Protein AF-A0A967S274-F1 (afdb_monomer)

Radius of gyration: 12.81 Å; Cα contacts (8 Å, |Δi|>4): 33; chains: 1; bounding box: 23×24×34 Å

pLDDT: mean 86.79, std 10.61, range [55.81, 97.12]

Structure (mmCIF, N/CA/C/O backbone):
data_AF-A0A967S274-F1
#
_entry.id   AF-A0A967S274-F1
#
loop_
_atom_site.group_PDB
_atom_site.id
_atom_site.type_symbol
_atom_site.label_atom_id
_atom_site.label_alt_id
_atom_site.label_comp_id
_atom_site.la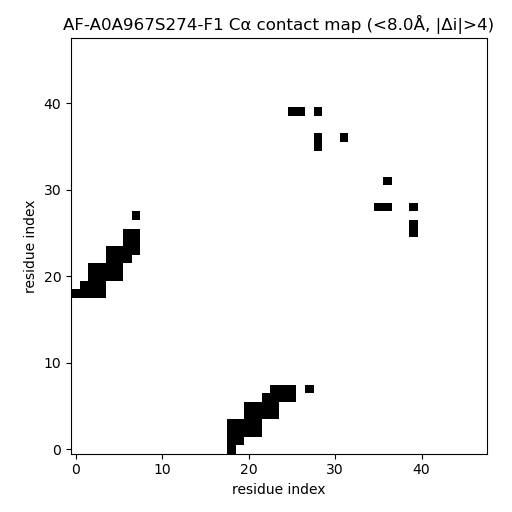bel_asym_id
_atom_site.label_entity_id
_atom_site.label_seq_id
_atom_site.pdbx_PDB_ins_code
_atom_site.Cartn_x
_atom_site.Cartn_y
_atom_site.Cartn_z
_atom_site.occupancy
_atom_site.B_iso_or_equiv
_atom_site.auth_seq_id
_atom_site.auth_comp_id
_atom_site.auth_asym_id
_atom_site.auth_atom_id
_atom_site.pdbx_PDB_model_num
ATOM 1 N N . ALA A 1 1 ? -16.198 -1.810 7.314 1.00 67.06 1 ALA A N 1
ATOM 2 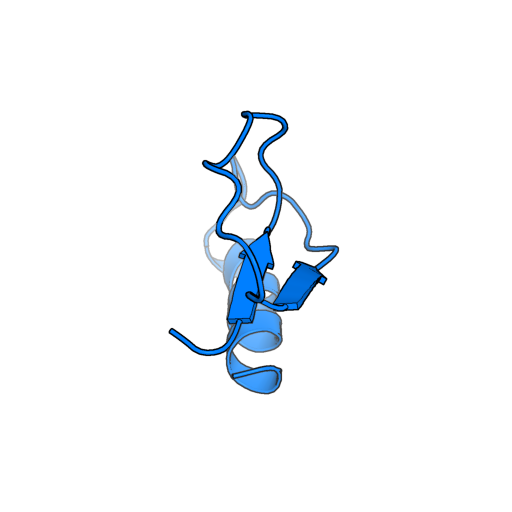C CA . ALA A 1 1 ? -14.912 -2.422 6.953 1.00 67.06 1 ALA A CA 1
ATOM 3 C C . ALA A 1 1 ? -14.336 -2.998 8.227 1.00 67.06 1 ALA A C 1
ATOM 5 O O . ALA A 1 1 ? -14.274 -2.275 9.213 1.00 67.06 1 ALA A O 1
ATOM 6 N N . ASP A 1 2 ? -14.015 -4.286 8.218 1.00 82.88 2 ASP A N 1
ATOM 7 C CA . ASP A 1 2 ? -13.531 -5.009 9.400 1.00 82.88 2 ASP A CA 1
ATOM 8 C C . ASP A 1 2 ? -12.006 -4.885 9.569 1.00 82.88 2 ASP A C 1
ATOM 10 O O . ASP A 1 2 ? -11.481 -4.992 10.678 1.00 82.88 2 ASP A O 1
ATOM 14 N N . VAL A 1 3 ? -11.300 -4.603 8.469 1.00 88.06 3 VAL A N 1
ATOM 15 C CA . VAL A 1 3 ? -9.847 -4.432 8.405 1.00 88.06 3 VAL A CA 1
ATOM 16 C C . VAL A 1 3 ? -9.479 -3.289 7.453 1.00 88.06 3 VAL A C 1
ATOM 18 O O . VAL A 1 3 ? -10.165 -3.054 6.456 1.00 88.06 3 VAL A O 1
ATOM 21 N N . VAL A 1 4 ? -8.401 -2.577 7.768 1.00 88.62 4 VAL A N 1
ATOM 22 C CA . VAL A 1 4 ? -7.697 -1.656 6.869 1.00 88.62 4 VAL A CA 1
ATOM 23 C C . VAL A 1 4 ? -6.384 -2.319 6.481 1.00 88.62 4 VAL A C 1
ATOM 25 O O . VAL A 1 4 ? -5.587 -2.648 7.355 1.00 88.62 4 VAL A O 1
ATOM 28 N N . VAL A 1 5 ? -6.167 -2.515 5.183 1.00 89.56 5 VAL A N 1
ATOM 29 C CA . VAL A 1 5 ? -4.930 -3.090 4.643 1.00 89.56 5 VAL A CA 1
ATOM 30 C C . VAL A 1 5 ? -4.102 -1.977 4.004 1.00 89.56 5 VAL A C 1
ATOM 32 O O . VAL A 1 5 ? -4.609 -1.256 3.142 1.00 89.56 5 VAL A O 1
ATOM 35 N N . THR A 1 6 ? -2.842 -1.833 4.411 1.00 86.69 6 THR A N 1
A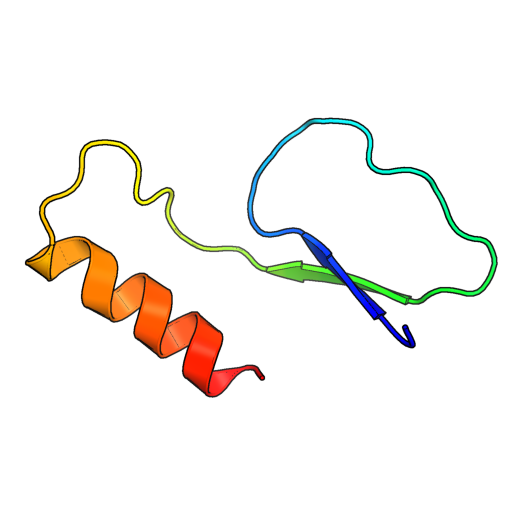TOM 36 C CA . THR A 1 6 ? -1.857 -0.937 3.794 1.00 86.69 6 THR A CA 1
ATOM 37 C C . THR A 1 6 ? -0.918 -1.742 2.899 1.00 86.69 6 THR A C 1
ATOM 39 O O . THR A 1 6 ? -0.434 -2.799 3.287 1.00 86.69 6 THR A O 1
ATOM 42 N N . MET A 1 7 ? -0.696 -1.262 1.673 1.00 86.94 7 MET A N 1
ATOM 43 C CA . MET A 1 7 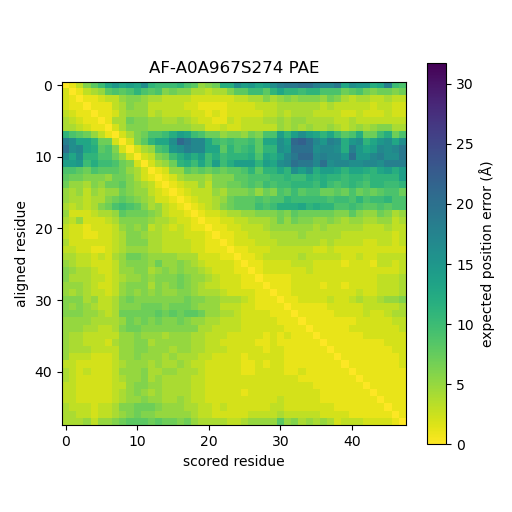? 0.138 -1.904 0.644 1.00 86.94 7 MET A CA 1
ATOM 44 C C . MET A 1 7 ? 1.150 -0.891 0.095 1.00 86.94 7 MET A C 1
ATOM 46 O O . MET A 1 7 ? 1.194 -0.635 -1.103 1.00 86.94 7 MET A O 1
ATOM 50 N N . GLY A 1 8 ? 1.891 -0.230 0.988 1.00 72.31 8 GLY A N 1
ATOM 51 C CA . GLY A 1 8 ? 2.889 0.765 0.595 1.00 72.31 8 GLY A CA 1
ATOM 52 C C . GLY A 1 8 ? 2.301 2.119 0.191 1.00 72.31 8 GLY A C 1
ATOM 53 O O . GLY A 1 8 ? 2.044 2.408 -0.971 1.00 72.31 8 GLY A O 1
ATOM 54 N N . CYS A 1 9 ? 2.161 2.995 1.178 1.00 62.09 9 CYS A N 1
ATOM 55 C CA . CYS A 1 9 ? 2.341 4.434 1.034 1.00 62.09 9 CYS A CA 1
ATOM 56 C C . CYS A 1 9 ? 2.513 4.978 2.452 1.00 62.09 9 CYS A C 1
ATOM 58 O O . CYS A 1 9 ? 1.652 4.759 3.302 1.00 62.09 9 CYS A O 1
ATOM 60 N N . GLY A 1 10 ? 3.628 5.655 2.725 1.00 55.81 10 GLY A N 1
ATOM 61 C CA . GLY A 1 10 ? 3.934 6.262 4.026 1.00 55.81 10 GLY A CA 1
ATOM 62 C C . GLY A 1 10 ? 3.043 7.456 4.396 1.00 55.81 10 GLY A C 1
ATOM 63 O O . GLY A 1 10 ? 3.421 8.242 5.264 1.00 55.81 10 GLY A O 1
ATOM 64 N N . ASP A 1 11 ? 1.892 7.613 3.740 1.00 61.25 11 ASP A N 1
ATOM 65 C CA . ASP A 1 11 ? 0.903 8.628 4.060 1.00 61.25 11 ASP A CA 1
ATOM 66 C C . ASP A 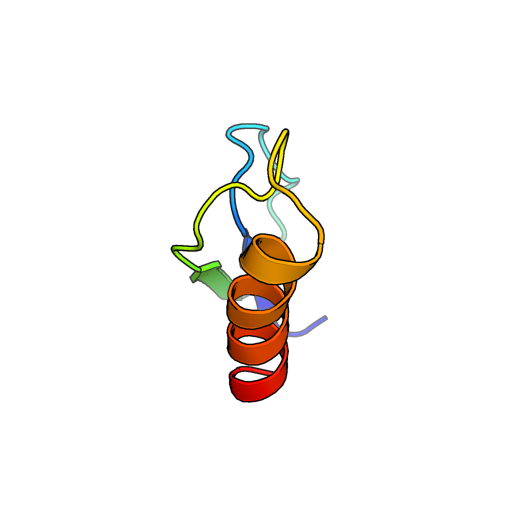1 11 ? 0.043 8.175 5.242 1.00 61.25 11 ASP A C 1
ATOM 68 O O . ASP A 1 11 ? -0.431 7.038 5.320 1.00 61.25 11 ASP A O 1
ATOM 72 N N . ALA A 1 12 ? -0.161 9.089 6.191 1.00 61.38 12 ALA A N 1
ATOM 73 C CA . ALA A 1 12 ? -0.955 8.830 7.380 1.00 61.38 12 ALA A CA 1
ATOM 74 C C . ALA A 1 12 ? -2.419 8.570 6.992 1.00 61.38 12 ALA A C 1
ATOM 76 O O . ALA A 1 12 ? -3.209 9.497 6.802 1.00 61.38 12 ALA A O 1
ATOM 77 N N . CYS A 1 13 ? -2.788 7.294 6.892 1.00 70.31 13 CYS A N 1
ATOM 78 C CA . CYS A 1 13 ? -4.181 6.895 6.779 1.00 70.31 13 CYS A CA 1
ATOM 79 C C . CYS A 1 13 ? -4.950 7.338 8.040 1.00 70.31 13 CYS A C 1
ATOM 81 O O . CYS A 1 13 ? -4.408 7.258 9.149 1.00 70.31 13 CYS A O 1
ATOM 83 N N . PRO A 1 14 ? -6.216 7.781 7.916 1.00 75.94 14 PRO A N 1
ATOM 84 C CA . PRO A 1 14 ? -7.049 8.078 9.073 1.00 75.94 14 PRO A CA 1
ATOM 85 C C . PRO A 1 14 ? -7.110 6.877 10.025 1.00 75.94 14 PRO A C 1
ATOM 87 O O . PRO A 1 14 ? -7.337 5.739 9.604 1.00 75.94 14 PRO A O 1
ATOM 90 N N . VAL A 1 15 ? -6.907 7.134 11.318 1.00 80.00 15 VAL A N 1
ATOM 91 C CA . VAL A 1 15 ? -6.997 6.097 12.350 1.00 80.00 15 VAL A CA 1
ATOM 92 C C . VAL A 1 15 ? -8.460 5.918 12.751 1.00 80.00 15 VAL A C 1
ATOM 94 O O . VAL A 1 15 ? -9.096 6.845 13.251 1.00 80.00 15 VAL A O 1
ATOM 97 N N . PHE A 1 16 ? -8.980 4.711 12.552 1.00 83.50 16 PHE A N 1
ATOM 98 C CA . PHE A 1 16 ? -10.332 4.293 12.889 1.00 83.50 16 PHE A CA 1
ATOM 99 C C . PHE A 1 16 ? -10.294 3.452 14.177 1.00 83.50 16 PHE A C 1
ATOM 101 O O . PHE A 1 16 ? -9.754 2.340 14.173 1.00 83.50 16 PHE A O 1
ATOM 108 N N . PRO A 1 17 ? -10.850 3.950 15.298 1.00 84.06 17 PRO A N 1
ATOM 109 C CA . PRO A 1 17 ? -10.853 3.222 16.564 1.00 84.06 17 PRO A CA 1
ATOM 110 C C . PRO A 1 17 ? -11.539 1.858 16.437 1.00 84.06 17 PRO A C 1
ATOM 112 O O . PRO A 1 17 ? -12.628 1.755 15.879 1.00 84.06 17 PRO A O 1
ATOM 115 N N . GLY A 1 18 ? -10.907 0.810 16.970 1.00 85.00 18 GLY A N 1
ATOM 116 C CA . GLY A 1 18 ? -11.449 -0.554 16.956 1.00 85.00 18 GLY A CA 1
ATOM 117 C C . GLY A 1 18 ? -11.339 -1.289 15.615 1.00 85.00 18 GLY A C 1
ATOM 118 O O . GLY A 1 18 ? -11.779 -2.432 15.531 1.00 85.00 18 GLY A O 1
ATOM 119 N N . THR A 1 19 ? -10.744 -0.675 14.588 1.00 88.38 19 THR A N 1
ATOM 120 C CA . THR A 1 19 ? -10.492 -1.335 13.298 1.00 88.38 19 THR A CA 1
ATOM 121 C C . THR A 1 19 ? -9.145 -2.053 13.326 1.00 88.38 19 THR A C 1
ATOM 123 O O . THR A 1 19 ? -8.169 -1.519 13.855 1.00 88.38 19 THR A O 1
ATOM 126 N N . ARG A 1 20 ? -9.076 -3.272 12.776 1.00 85.94 20 ARG A N 1
ATOM 127 C CA . ARG A 1 20 ? -7.813 -4.007 12.623 1.00 85.94 20 ARG A CA 1
ATOM 128 C C . ARG A 1 20 ? -7.025 -3.422 11.454 1.00 85.94 20 ARG A C 1
ATOM 130 O O . ARG A 1 20 ? -7.600 -3.169 10.403 1.00 85.94 20 ARG A O 1
ATOM 137 N N . TYR A 1 21 ? -5.724 -3.237 11.635 1.00 86.50 21 TYR A N 1
ATOM 138 C CA . TYR A 1 21 ? -4.820 -2.774 10.587 1.00 86.50 21 TYR A CA 1
ATOM 139 C C . TYR A 1 21 ? -3.870 -3.903 10.205 1.00 86.50 21 TYR A C 1
ATOM 141 O O . TYR A 1 21 ? -3.323 -4.568 11.086 1.00 86.50 21 TYR A O 1
ATOM 149 N N . GLU A 1 22 ? -3.694 -4.119 8.909 1.00 89.19 22 GLU A N 1
ATOM 150 C CA . GLU A 1 22 ? -2.728 -5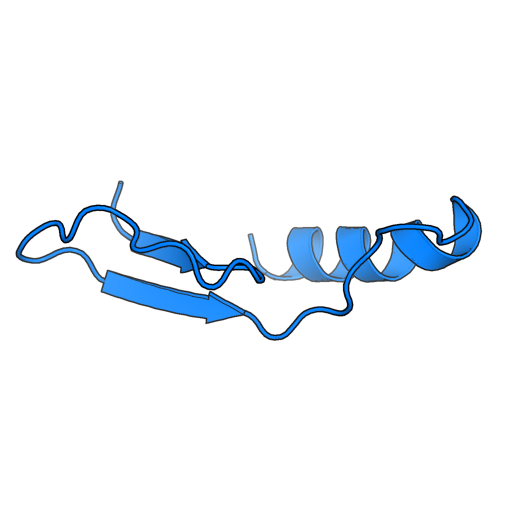.060 8.355 1.00 89.19 22 GLU A CA 1
ATOM 151 C C . GLU A 1 22 ? -1.811 -4.344 7.385 1.00 89.19 22 GLU A C 1
ATOM 153 O O . GLU A 1 22 ? -2.274 -3.559 6.563 1.00 89.19 22 GLU A O 1
ATOM 158 N N . ASP A 1 23 ? -0.524 -4.649 7.476 1.00 87.25 23 ASP A N 1
ATOM 159 C CA . ASP A 1 23 ? 0.465 -4.172 6.527 1.00 87.25 23 ASP A CA 1
ATOM 160 C C . ASP A 1 23 ? 0.913 -5.341 5.660 1.00 87.25 23 ASP A C 1
ATOM 162 O O . ASP A 1 23 ? 1.334 -6.388 6.161 1.00 87.25 23 ASP A O 1
ATOM 166 N N . TRP A 1 24 ? 0.729 -5.198 4.356 1.00 90.81 24 TRP A N 1
ATOM 167 C CA . TRP A 1 24 ? 1.107 -6.199 3.378 1.00 90.81 24 TRP A CA 1
ATOM 168 C C . TRP A 1 24 ? 2.362 -5.713 2.664 1.00 90.81 24 TRP A C 1
ATOM 170 O O . TRP A 1 24 ? 2.294 -4.829 1.813 1.00 90.81 24 TRP A O 1
ATOM 180 N N . GLU A 1 25 ? 3.500 -6.335 2.979 1.00 88.25 25 GLU A N 1
ATOM 181 C CA . GLU A 1 25 ? 4.723 -6.159 2.194 1.00 88.25 25 GLU A CA 1
ATOM 182 C C . GLU A 1 25 ? 4.500 -6.712 0.779 1.00 88.25 25 GLU A C 1
ATOM 184 O O . GLU A 1 25 ? 4.284 -7.916 0.590 1.00 88.25 25 GLU A O 1
ATOM 189 N N . LEU A 1 26 ? 4.506 -5.801 -0.193 1.00 89.44 26 LEU A N 1
ATOM 190 C CA . LEU A 1 26 ? 4.395 -6.036 -1.628 1.00 89.44 26 LEU A CA 1
ATOM 191 C C . LEU A 1 26 ? 5.395 -5.119 -2.337 1.00 89.44 26 LEU A C 1
ATOM 193 O O . LEU A 1 26 ? 5.629 -3.995 -1.890 1.00 89.44 26 LEU A O 1
ATOM 197 N N . ASP A 1 27 ? 5.963 -5.591 -3.444 1.00 89.81 27 ASP A N 1
ATOM 198 C CA . ASP A 1 27 ? 6.840 -4.771 -4.278 1.00 89.81 27 ASP A CA 1
ATOM 199 C C . ASP A 1 27 ? 6.055 -3.618 -4.928 1.00 89.81 27 ASP A C 1
ATOM 201 O O . ASP A 1 27 ? 4.890 -3.780 -5.302 1.00 89.81 27 ASP A O 1
ATOM 205 N N . ASP A 1 28 ? 6.690 -2.450 -5.079 1.00 90.50 28 ASP A N 1
ATOM 206 C CA . ASP A 1 28 ? 6.075 -1.291 -5.736 1.00 90.50 28 ASP A CA 1
ATOM 207 C C . ASP A 1 28 ? 5.973 -1.539 -7.256 1.00 90.50 28 ASP A C 1
ATOM 209 O O . ASP A 1 28 ? 7.002 -1.693 -7.923 1.00 90.50 28 ASP A O 1
ATOM 213 N N . PRO A 1 29 ? 4.759 -1.563 -7.839 1.00 91.75 29 PRO A N 1
ATOM 214 C CA . PRO A 1 29 ? 4.583 -1.765 -9.273 1.00 91.75 29 PRO A CA 1
ATOM 215 C C . PRO A 1 29 ? 4.993 -0.549 -10.122 1.00 91.75 29 PRO A C 1
ATOM 217 O O . PRO A 1 29 ? 4.985 -0.634 -11.355 1.00 91.75 29 PRO A O 1
ATOM 220 N N . ALA A 1 30 ? 5.300 0.603 -9.515 1.00 92.25 30 ALA A N 1
ATOM 221 C CA . ALA A 1 30 ? 5.602 1.829 -10.239 1.00 92.25 30 ALA A CA 1
ATOM 222 C C . ALA A 1 3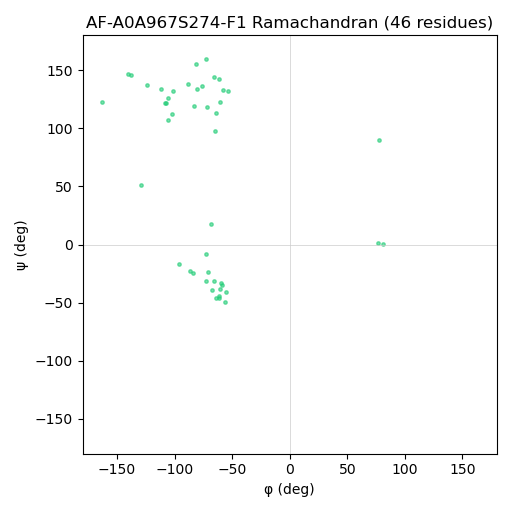0 ? 6.822 1.675 -11.166 1.00 92.25 30 ALA A C 1
ATOM 224 O O . ALA A 1 30 ? 7.937 1.375 -10.750 1.00 92.25 30 ALA A O 1
ATOM 225 N N . GLY A 1 31 ? 6.609 1.936 -12.459 1.00 94.50 31 GLY A N 1
ATOM 226 C CA . GLY A 1 31 ? 7.662 1.866 -13.478 1.00 94.50 31 GLY A CA 1
ATOM 227 C C . GLY A 1 31 ? 7.978 0.457 -13.988 1.00 94.50 31 GLY A C 1
ATOM 228 O O . GLY A 1 31 ? 8.831 0.329 -14.866 1.00 94.50 31 GLY A O 1
ATOM 229 N N . LEU A 1 32 ? 7.288 -0.576 -13.497 1.00 95.00 32 LEU A N 1
ATOM 230 C CA . LEU A 1 32 ? 7.429 -1.946 -13.985 1.00 95.00 32 LEU A CA 1
ATOM 231 C C . LEU A 1 32 ? 6.615 -2.199 -15.261 1.00 95.00 32 LEU A C 1
ATOM 233 O O . LEU A 1 32 ? 5.610 -1.535 -15.538 1.00 95.00 32 LEU A O 1
ATOM 237 N N . ALA A 1 33 ? 7.046 -3.191 -16.042 1.00 96.81 33 ALA A N 1
ATOM 238 C CA . ALA A 1 33 ? 6.266 -3.695 -17.163 1.00 96.81 33 ALA A CA 1
ATOM 239 C C . ALA A 1 33 ? 5.067 -4.517 -16.659 1.00 96.81 33 ALA A C 1
ATOM 241 O O . ALA A 1 33 ? 5.045 -5.005 -15.528 1.00 96.81 33 ALA A O 1
ATOM 242 N N . VAL A 1 34 ? 4.045 -4.694 -17.501 1.00 96.50 34 VAL A N 1
ATOM 243 C CA . VAL A 1 34 ? 2.803 -5.391 -17.112 1.00 96.50 34 VAL A CA 1
ATOM 244 C C . VAL A 1 34 ? 3.082 -6.827 -16.664 1.00 96.50 34 VAL A C 1
ATOM 246 O O . VAL A 1 34 ? 2.397 -7.355 -15.792 1.00 96.50 34 VAL A O 1
ATOM 249 N N . GLU A 1 35 ? 4.078 -7.463 -17.263 1.00 97.12 35 GLU A N 1
ATOM 250 C CA . GLU A 1 35 ? 4.542 -8.808 -16.956 1.00 97.12 35 GLU A CA 1
ATOM 251 C C . GLU A 1 35 ? 5.028 -8.931 -15.508 1.00 97.12 35 GLU A C 1
ATOM 253 O O . GLU A 1 35 ? 4.707 -9.921 -14.855 1.00 97.12 35 GLU A O 1
ATOM 258 N N . ASP A 1 36 ? 5.706 -7.904 -14.994 1.00 95.62 36 ASP A N 1
ATOM 259 C CA . ASP A 1 36 ? 6.254 -7.863 -13.635 1.00 95.62 36 ASP A CA 1
ATOM 260 C C . ASP A 1 36 ? 5.207 -7.411 -12.600 1.00 95.62 36 ASP A C 1
ATOM 262 O O . ASP A 1 36 ? 5.273 -7.781 -11.430 1.00 95.62 36 ASP A O 1
ATOM 266 N N . VAL A 1 37 ? 4.180 -6.670 -13.031 1.00 96.62 37 VAL A N 1
ATOM 267 C CA . VAL A 1 37 ? 3.039 -6.285 -12.178 1.00 96.62 37 VAL A CA 1
ATOM 268 C C . VAL A 1 37 ? 2.103 -7.467 -11.900 1.00 96.62 37 VAL A C 1
ATOM 270 O O . VAL A 1 37 ? 1.476 -7.533 -10.840 1.00 96.62 37 VAL A O 1
ATOM 273 N N . ARG A 1 38 ? 1.977 -8.415 -12.839 1.00 97.06 38 ARG A N 1
ATOM 274 C CA . ARG A 1 38 ? 1.060 -9.564 -12.708 1.00 97.06 38 ARG A CA 1
ATOM 275 C C . ARG A 1 38 ? 1.314 -10.395 -11.441 1.00 97.06 38 ARG A C 1
ATOM 277 O O . ARG A 1 38 ? 0.345 -10.589 -10.715 1.00 97.06 38 ARG A O 1
ATOM 284 N N . PRO A 1 39 ? 2.553 -10.811 -11.112 1.00 96.31 39 PRO A N 1
ATOM 285 C CA . PRO A 1 39 ? 2.839 -11.513 -9.861 1.00 96.31 39 PRO A CA 1
ATOM 286 C C . PRO A 1 39 ? 2.400 -10.757 -8.601 1.00 96.31 39 PRO A C 1
ATOM 288 O O . PRO A 1 39 ? 1.848 -11.367 -7.690 1.00 96.31 39 PRO A O 1
ATOM 291 N N . ILE A 1 40 ? 2.596 -9.433 -8.556 1.00 94.38 40 ILE A N 1
ATOM 292 C CA . ILE A 1 40 ? 2.209 -8.593 -7.408 1.00 94.38 40 ILE A CA 1
ATOM 293 C C . ILE A 1 40 ? 0.685 -8.614 -7.235 1.00 94.38 40 ILE A C 1
ATOM 295 O O . ILE A 1 40 ? 0.172 -8.826 -6.138 1.00 94.38 40 ILE A O 1
ATOM 299 N N . ARG A 1 41 ? -0.056 -8.453 -8.337 1.00 95.31 41 ARG A N 1
ATOM 300 C CA . ARG A 1 41 ? -1.520 -8.565 -8.344 1.00 95.31 41 ARG A CA 1
ATOM 301 C C . ARG A 1 41 ? -1.986 -9.959 -7.919 1.00 95.31 41 ARG A C 1
ATOM 303 O O . ARG A 1 41 ? -2.935 -10.061 -7.149 1.00 95.31 41 ARG A O 1
ATOM 310 N N . ASP A 1 42 ? -1.350 -11.010 -8.424 1.00 96.50 42 ASP A N 1
ATOM 311 C CA . ASP A 1 42 ? -1.737 -12.394 -8.132 1.00 96.50 42 ASP A CA 1
ATOM 312 C C . ASP A 1 42 ? -1.518 -12.725 -6.642 1.00 96.50 42 ASP A C 1
ATOM 314 O O . ASP A 1 42 ? -2.290 -13.471 -6.039 1.00 96.50 42 ASP A O 1
ATOM 318 N N . GLU A 1 43 ? -0.518 -12.109 -6.008 1.00 94.38 43 GLU A N 1
ATOM 319 C CA . GLU A 1 43 ? -0.321 -12.192 -4.560 1.00 94.38 43 GLU A CA 1
ATOM 320 C C . GLU A 1 43 ? -1.429 -11.476 -3.772 1.00 94.38 43 GLU A C 1
ATOM 322 O O . GLU A 1 43 ? -1.884 -12.005 -2.757 1.00 94.38 43 GLU A O 1
ATOM 327 N N . ILE A 1 44 ? -1.906 -10.316 -4.240 1.00 94.06 44 ILE A N 1
ATOM 328 C CA . ILE A 1 44 ? -3.077 -9.637 -3.653 1.00 94.06 44 ILE A CA 1
ATOM 329 C C . ILE A 1 44 ? -4.315 -10.532 -3.781 1.00 94.06 44 ILE A C 1
ATOM 331 O O . ILE A 1 44 ? -5.026 -10.731 -2.800 1.00 94.06 44 ILE A O 1
ATOM 335 N N . GLU A 1 45 ? -4.549 -11.118 -4.959 1.00 96.19 45 GLU A N 1
ATOM 336 C CA . GLU A 1 45 ? -5.685 -12.016 -5.213 1.00 96.19 45 GLU A CA 1
ATOM 337 C C . GLU A 1 45 ? -5.679 -13.239 -4.285 1.00 96.19 45 GLU A C 1
ATOM 339 O O . GLU A 1 45 ? -6.731 -13.682 -3.841 1.00 96.19 45 GLU A O 1
ATOM 344 N N . ARG A 1 46 ? -4.500 -13.757 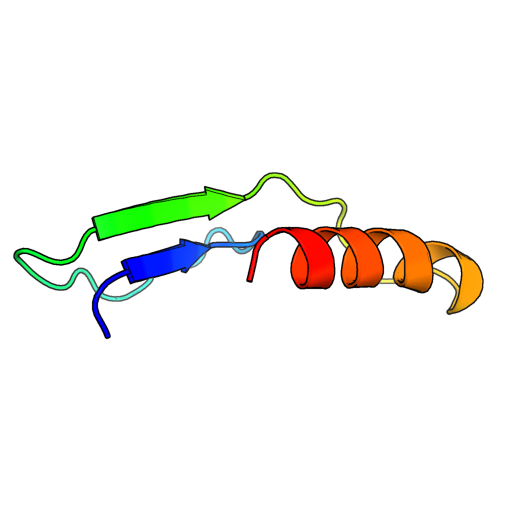-3.927 1.00 95.38 46 ARG A N 1
ATOM 345 C CA . ARG A 1 46 ? -4.362 -14.899 -3.010 1.00 95.38 46 ARG A CA 1
ATOM 346 C C . ARG A 1 46 ? -4.709 -14.571 -1.553 1.00 95.38 46 ARG A C 1
ATOM 348 O O . ARG A 1 46 ? -4.980 -15.490 -0.779 1.00 95.38 46 ARG A O 1
ATOM 355 N N . ARG A 1 47 ? -4.620 -13.30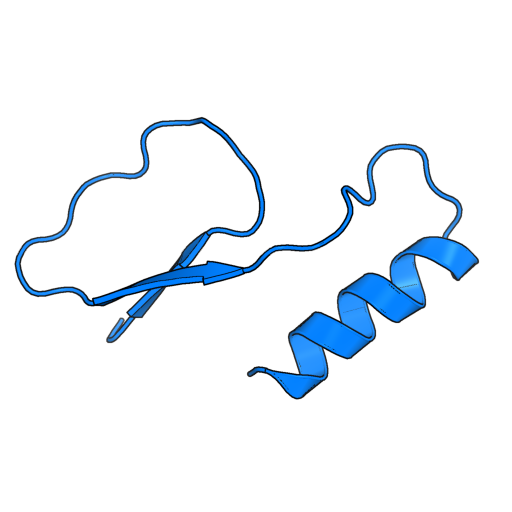1 -1.152 1.00 91.50 47 ARG A N 1
ATOM 356 C CA . ARG A 1 47 ? -4.815 -12.857 0.239 1.00 91.50 47 ARG A CA 1
ATOM 357 C C . ARG A 1 47 ? -6.237 -12.364 0.531 1.00 91.50 47 ARG A C 1
ATOM 359 O O . ARG A 1 47 ? -6.578 -12.249 1.708 1.00 91.50 47 ARG A O 1
ATOM 366 N N . VAL A 1 48 ? -7.023 -12.058 -0.505 1.00 91.31 48 VAL A N 1
ATOM 367 C CA . VAL A 1 48 ? -8.403 -11.539 -0.408 1.00 91.31 48 VAL A CA 1
ATOM 368 C C . VAL A 1 48 ? -9.437 -12.663 -0.417 1.00 91.31 48 VAL A C 1
ATOM 370 O O . VAL A 1 48 ? -9.230 -13.673 -1.122 1.00 91.31 48 VAL A O 1
#

Nearest PDB structures (foldseek):
  3t38-assembly1_A  TM=7.159E-01  e=1.553E-02  Corynebacterium glutamicum
  2q05-assembly1_D  TM=4.224E-01  e=7.728E-01  Vaccinia virus WR
  2q05-assembly1_A  TM=4.162E-01  e=1.688E+00  Vaccinia virus WR
  2p4d-assembly1_A  TM=3.924E-01  e=4.252E+00  Variola virus
  2rf6-assembly1_A  TM=3.853E-01  e=6.991E+00  Orthopoxvirus vaccinia

Mean predicted aligned error: 4.83 Å

Sequence (48 aa):
ADVVVTMGCGDACPVFPGTRYEDWELDDPAGLAVEDVRPIRDEIERRV

Secondary structure (DSSP, 8-state):
--EEEE-S--S-PPP-TT-EEEE------TT--HHHHHHHHHHHHHH-

Foldseek 3Di:
DQEAEAADDPDDDDDDPNHHYHYDDADDCPPPDPVVVVVRVVVVVVVD

Solvent-accessible surface area (backbone atoms only — not comparable to full-atom values): 3332 Å² total; per-residue (Å²): 127,77,62,48,77,44,70,83,68,98,62,87,68,86,87,60,90,95,50,44,76,44,78,47,93,67,80,81,59,80,93,56,55,73,78,68,38,46,61,55,51,53,54,52,60,72,73,104